Protein AF-W1YB79-F1 (afdb_monomer_lite)

pLDDT: mean 86.12, std 15.94, range [40.19, 98.5]

Sequence (66 aa):
NYSLIGNDTSSFACLISIVNLLINKEFNFEIILKDSLDINYKNKKYDFVLTNPPFGKKSGWDNIHI

Secondary structure (DSSP, 8-state):
---EEEEES-HHHHHHHHHHHHHTT--SEEEEES-TT-TT------S-----PPTT---GGGG---

Structure (mmCIF, N/CA/C/O backbone):
data_AF-W1YB79-F1
#
_entry.id   AF-W1YB79-F1
#
loop_
_atom_site.group_PDB
_atom_site.id
_atom_site.type_symbol
_atom_site.label_atom_id
_atom_site.label_alt_id
_atom_site.label_comp_id
_atom_site.label_asym_id
_atom_site.label_entity_id
_atom_site.label_seq_id
_atom_site.pdbx_PDB_ins_code
_atom_site.Cartn_x
_atom_site.Cartn_y
_atom_site.Cartn_z
_atom_site.occupancy
_atom_site.B_iso_or_equiv
_atom_site.auth_seq_id
_atom_site.auth_comp_id
_atom_site.auth_asym_id
_atom_site.auth_atom_id
_atom_site.pdbx_PDB_model_num
ATOM 1 N N . ASN A 1 1 ? -17.142 -6.681 9.107 1.00 82.56 1 ASN A N 1
ATOM 2 C CA . ASN A 1 1 ? -15.751 -6.358 9.478 1.00 82.56 1 ASN A CA 1
ATOM 3 C C . ASN A 1 1 ? -14.861 -6.758 8.323 1.00 82.56 1 ASN A C 1
ATOM 5 O O . ASN A 1 1 ? -14.896 -7.923 7.956 1.00 82.56 1 ASN A O 1
ATOM 9 N N . TYR A 1 2 ? -14.139 -5.810 7.733 1.00 93.56 2 TYR A N 1
ATOM 10 C CA . TYR A 1 2 ? -13.135 -6.056 6.694 1.00 93.56 2 TYR A CA 1
ATOM 11 C C . TYR A 1 2 ? -11.797 -5.470 7.152 1.00 93.56 2 TYR A C 1
ATOM 13 O O . TYR A 1 2 ? -11.768 -4.659 8.078 1.00 93.56 2 TYR A O 1
ATOM 21 N N . SER A 1 3 ? -10.706 -5.897 6.523 1.00 95.56 3 SER A N 1
ATOM 22 C CA . SER A 1 3 ? -9.378 -5.298 6.671 1.00 95.56 3 SER A CA 1
ATOM 23 C C . SER A 1 3 ? -8.892 -4.873 5.290 1.00 95.56 3 SER A C 1
ATOM 25 O O . SER A 1 3 ? -9.089 -5.610 4.322 1.00 95.56 3 SER A O 1
ATOM 27 N N . LEU A 1 4 ? -8.317 -3.677 5.187 1.00 97.06 4 LEU A N 1
ATOM 28 C CA . LEU A 1 4 ? -7.792 -3.144 3.931 1.00 97.06 4 LEU A CA 1
ATOM 29 C C . LEU A 1 4 ? -6.290 -3.373 3.857 1.00 97.06 4 LEU A C 1
ATOM 31 O O . LEU A 1 4 ? -5.558 -2.996 4.766 1.00 97.06 4 LEU A O 1
ATOM 35 N N . ILE A 1 5 ? -5.822 -3.948 2.754 1.00 95.50 5 ILE A N 1
ATOM 36 C CA . ILE A 1 5 ? -4.393 -4.132 2.503 1.00 95.50 5 ILE A CA 1
ATOM 37 C C . ILE A 1 5 ? -4.053 -3.443 1.189 1.00 95.50 5 ILE A C 1
ATOM 39 O O . ILE A 1 5 ? -4.637 -3.747 0.150 1.00 95.50 5 ILE A O 1
ATOM 43 N N . GLY A 1 6 ? -3.117 -2.501 1.248 1.00 95.25 6 GLY A N 1
ATOM 44 C CA . GLY A 1 6 ? -2.590 -1.782 0.095 1.00 95.25 6 GLY A CA 1
ATOM 45 C C . GLY A 1 6 ? -1.089 -1.995 -0.037 1.00 95.25 6 GLY A C 1
ATOM 46 O O . GLY A 1 6 ? -0.376 -2.092 0.960 1.00 95.25 6 GLY A O 1
ATOM 47 N N . ASN A 1 7 ? -0.601 -2.059 -1.272 1.00 94.62 7 ASN A N 1
ATOM 48 C CA . ASN A 1 7 ? 0.824 -2.142 -1.561 1.00 94.62 7 ASN A CA 1
ATOM 49 C C . ASN A 1 7 ? 1.173 -1.162 -2.681 1.00 94.62 7 ASN A C 1
ATOM 51 O O . ASN A 1 7 ? 0.494 -1.142 -3.707 1.00 94.62 7 ASN A O 1
ATOM 55 N N . ASP A 1 8 ? 2.222 -0.372 -2.488 1.00 95.12 8 ASP A N 1
ATOM 56 C CA . ASP A 1 8 ? 2.764 0.517 -3.512 1.00 95.12 8 ASP A CA 1
ATOM 57 C C . ASP A 1 8 ? 4.297 0.524 -3.440 1.00 95.12 8 ASP A C 1
ATOM 59 O O . ASP A 1 8 ? 4.897 0.284 -2.395 1.00 95.12 8 ASP A O 1
ATOM 63 N N . THR A 1 9 ? 4.947 0.815 -4.563 1.00 94.06 9 THR A N 1
ATOM 64 C CA . THR A 1 9 ? 6.407 0.985 -4.642 1.00 94.06 9 THR A CA 1
ATOM 65 C C . THR A 1 9 ? 6.869 2.398 -4.278 1.00 94.06 9 THR A C 1
ATOM 67 O O . THR A 1 9 ? 8.052 2.609 -4.019 1.00 94.06 9 THR A O 1
ATOM 70 N N . SER A 1 10 ? 5.960 3.376 -4.265 1.00 95.81 10 SER A N 1
ATOM 71 C CA . SER A 1 10 ? 6.238 4.778 -3.959 1.00 95.81 10 SER A CA 1
ATOM 72 C C . SER A 1 10 ? 5.955 5.091 -2.492 1.00 95.81 10 SER A C 1
ATOM 74 O O . SER A 1 10 ? 4.813 5.039 -2.035 1.00 95.81 10 SER A O 1
ATOM 76 N N . SER A 1 11 ? 6.987 5.512 -1.756 1.00 97.06 11 SER A N 1
ATOM 77 C CA . SER A 1 11 ? 6.856 5.930 -0.351 1.00 97.06 11 SER A CA 1
ATOM 78 C C . SER A 1 11 ? 5.890 7.103 -0.180 1.00 97.06 11 SER A C 1
ATOM 80 O O . SER A 1 11 ? 5.130 7.152 0.789 1.00 97.06 11 SER A O 1
ATOM 82 N N . PHE A 1 12 ? 5.871 8.021 -1.149 1.00 97.94 12 PHE A N 1
ATOM 83 C CA . PHE A 1 12 ? 4.936 9.139 -1.166 1.00 97.94 12 PHE A CA 1
ATOM 84 C C . PHE A 1 12 ? 3.490 8.664 -1.350 1.00 97.94 12 PHE A C 1
ATOM 86 O O . PHE A 1 12 ? 2.610 9.096 -0.608 1.00 97.94 12 PHE A O 1
ATOM 93 N N . ALA A 1 13 ? 3.239 7.730 -2.273 1.00 97.12 13 ALA A N 1
ATOM 94 C CA . ALA A 1 13 ? 1.902 7.175 -2.482 1.00 97.12 13 ALA A CA 1
ATOM 95 C C . ALA A 1 13 ? 1.393 6.423 -1.241 1.00 97.12 13 ALA A C 1
ATOM 97 O O . ALA A 1 13 ? 0.235 6.599 -0.849 1.00 97.12 13 ALA A O 1
ATOM 98 N N . CYS A 1 14 ? 2.262 5.658 -0.567 1.00 97.94 14 CYS A N 1
ATOM 99 C CA . CYS A 1 14 ? 1.927 5.008 0.701 1.00 97.94 14 CYS A CA 1
ATOM 100 C C . CYS A 1 14 ? 1.513 6.027 1.771 1.00 97.94 14 CYS A C 1
ATOM 102 O O . CYS A 1 14 ? 0.469 5.861 2.399 1.00 97.94 14 CYS A O 1
ATOM 104 N N . LEU A 1 15 ? 2.289 7.103 1.955 1.00 98.44 15 LEU A N 1
ATOM 105 C CA . LEU A 1 15 ? 1.984 8.143 2.940 1.00 98.44 15 LEU A CA 1
ATOM 106 C C . LEU A 1 15 ? 0.633 8.812 2.657 1.00 98.44 15 LEU A C 1
ATOM 108 O O . LEU A 1 15 ? -0.196 8.924 3.559 1.00 98.44 15 LEU A O 1
ATOM 112 N N . ILE A 1 16 ? 0.393 9.218 1.408 1.00 98.31 16 ILE A N 1
ATOM 113 C CA . ILE A 1 16 ? -0.874 9.841 1.003 1.00 98.31 16 ILE A CA 1
ATOM 114 C C . ILE A 1 16 ? -2.051 8.886 1.224 1.00 98.31 16 ILE A C 1
ATOM 116 O O . ILE A 1 16 ? -3.097 9.310 1.713 1.00 98.31 16 ILE A O 1
ATOM 120 N N . SER A 1 17 ? -1.874 7.595 0.942 1.00 97.88 17 SER A N 1
ATOM 121 C CA . SER A 1 17 ? -2.905 6.579 1.175 1.00 97.88 17 SER A CA 1
ATOM 122 C C . SER A 1 17 ? -3.241 6.432 2.659 1.00 97.88 17 SER A C 1
ATOM 124 O O . SER A 1 17 ? -4.418 6.421 3.011 1.00 97.88 17 SER A O 1
ATOM 126 N N . ILE A 1 18 ? -2.233 6.393 3.539 1.00 98.38 18 ILE A N 1
ATOM 127 C CA . ILE A 1 18 ? -2.428 6.348 4.998 1.00 98.38 18 ILE A CA 1
ATOM 128 C C . ILE A 1 18 ? -3.201 7.582 5.471 1.00 98.38 18 ILE A C 1
ATOM 130 O O . ILE A 1 18 ? -4.201 7.451 6.172 1.00 98.38 18 ILE A O 1
ATOM 134 N N . VAL A 1 19 ? -2.775 8.780 5.061 1.00 98.38 19 VAL A N 1
ATOM 135 C CA . VAL A 1 19 ? -3.446 10.037 5.426 1.00 98.38 19 VAL A CA 1
ATOM 136 C C . VAL A 1 19 ? -4.901 10.029 4.954 1.00 98.38 19 VAL A C 1
ATOM 138 O O . VAL A 1 19 ? -5.797 10.368 5.724 1.00 98.38 19 VAL A O 1
ATOM 141 N N . ASN A 1 20 ? -5.152 9.594 3.718 1.00 98.38 20 ASN A N 1
ATOM 142 C CA . ASN A 1 20 ? -6.497 9.511 3.159 1.00 98.38 20 ASN A CA 1
ATOM 143 C C . ASN A 1 20 ? -7.393 8.536 3.941 1.00 98.38 20 ASN A C 1
ATOM 145 O O . ASN A 1 20 ? -8.533 8.875 4.257 1.00 98.38 20 ASN A O 1
ATOM 149 N N . LEU A 1 21 ? -6.885 7.352 4.292 1.00 98.25 21 LEU A N 1
ATOM 150 C CA . LEU A 1 21 ? -7.622 6.372 5.097 1.00 98.25 21 LEU A CA 1
ATOM 151 C C . LEU A 1 21 ? -7.978 6.939 6.478 1.00 98.25 21 LEU A C 1
ATOM 153 O 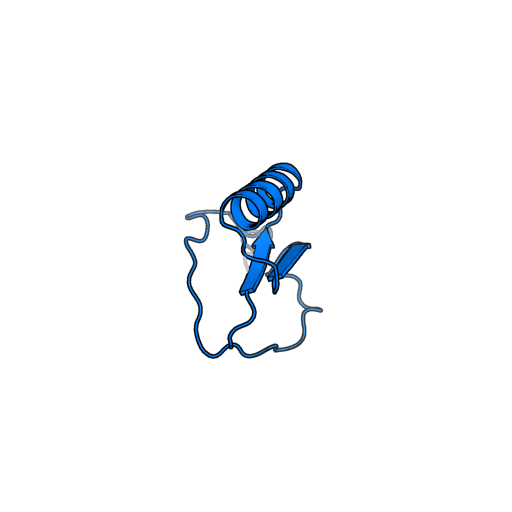O . LEU A 1 21 ? -9.131 6.856 6.898 1.00 98.25 21 LEU A O 1
ATOM 157 N N . LEU A 1 22 ? -7.030 7.612 7.137 1.00 98.25 22 LEU A N 1
ATOM 158 C CA . LEU A 1 22 ? -7.255 8.238 8.442 1.00 98.25 22 LEU A CA 1
ATOM 159 C C . LEU A 1 22 ? -8.290 9.372 8.389 1.00 98.25 22 LEU A C 1
ATOM 161 O O . LEU A 1 22 ? -9.154 9.444 9.262 1.00 98.25 22 LEU A O 1
ATOM 165 N N . ILE A 1 23 ? -8.249 10.233 7.364 1.00 98.50 23 ILE A N 1
ATOM 166 C CA . ILE A 1 23 ? -9.253 11.296 7.157 1.00 98.50 23 ILE A CA 1
ATOM 167 C C . ILE A 1 23 ? -10.655 10.693 6.997 1.00 98.50 23 ILE A C 1
ATOM 169 O O . ILE A 1 23 ? -11.622 11.223 7.545 1.00 98.50 23 ILE A O 1
ATOM 173 N N . ASN A 1 24 ? -10.758 9.556 6.306 1.00 98.06 24 ASN A N 1
ATOM 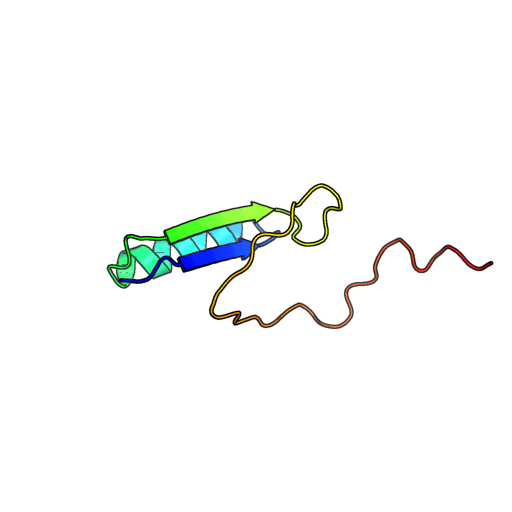174 C CA . ASN A 1 24 ? -12.012 8.825 6.120 1.00 98.06 24 ASN A CA 1
ATOM 175 C C . ASN A 1 24 ? -12.392 7.930 7.314 1.00 98.06 24 ASN A C 1
ATOM 177 O O . ASN A 1 24 ? -13.397 7.230 7.245 1.00 98.06 24 ASN A O 1
ATOM 181 N N . LYS A 1 25 ? -11.650 7.994 8.430 1.00 97.00 25 LYS A N 1
ATOM 182 C CA . LYS A 1 25 ? -11.884 7.205 9.653 1.00 97.00 25 LYS A CA 1
ATOM 183 C C . LYS A 1 25 ? -11.813 5.686 9.433 1.00 97.00 25 LYS A C 1
ATOM 185 O O . LYS A 1 25 ? -12.432 4.923 10.173 1.00 97.00 25 LYS A O 1
ATOM 190 N N . GLU A 1 26 ? -11.033 5.246 8.450 1.00 97.31 26 GLU A N 1
ATOM 191 C CA . GLU A 1 26 ? -10.644 3.846 8.300 1.00 97.31 26 GLU A CA 1
ATOM 192 C C . GLU A 1 26 ? -9.465 3.564 9.233 1.00 97.31 26 GLU A C 1
ATOM 194 O O . GLU A 1 26 ? -8.444 4.245 9.163 1.00 97.31 26 GLU A O 1
ATOM 199 N N . PHE A 1 27 ? -9.589 2.563 10.109 1.00 95.44 27 PHE A N 1
ATOM 200 C CA . PHE A 1 27 ? -8.551 2.240 11.105 1.00 95.44 27 PHE A CA 1
ATOM 201 C C . PHE A 1 27 ? -8.043 0.796 11.030 1.00 95.44 27 PHE A C 1
ATOM 203 O O . PHE A 1 27 ? -7.014 0.481 11.621 1.00 95.44 27 PHE A O 1
ATOM 210 N N . ASN A 1 28 ? -8.739 -0.087 10.306 1.00 97.44 28 ASN A N 1
ATOM 211 C CA . ASN A 1 28 ? -8.316 -1.473 10.106 1.00 97.44 28 ASN A CA 1
ATOM 212 C C . ASN A 1 28 ? -7.647 -1.636 8.736 1.00 97.44 28 ASN A C 1
ATOM 214 O O . ASN A 1 28 ? -8.232 -2.211 7.812 1.00 97.44 28 ASN A O 1
ATOM 218 N N . PHE A 1 29 ? -6.440 -1.088 8.598 1.00 97.38 29 PHE A N 1
ATOM 219 C CA . PHE A 1 29 ? -5.689 -1.133 7.349 1.00 97.38 29 PHE A CA 1
ATOM 220 C C . PHE A 1 29 ? -4.199 -1.436 7.549 1.00 97.38 29 PHE A C 1
ATOM 222 O O . PHE A 1 29 ? -3.615 -1.131 8.587 1.00 97.38 29 PHE A O 1
ATOM 229 N N . GLU A 1 30 ? -3.573 -1.974 6.506 1.00 96.75 30 GLU A N 1
ATOM 230 C CA . GLU A 1 30 ? -2.127 -2.134 6.358 1.00 96.75 30 GLU A CA 1
ATOM 231 C C . GLU A 1 30 ? -1.710 -1.569 4.990 1.00 96.75 30 GLU A C 1
ATOM 233 O O . GLU A 1 30 ? -2.194 -2.023 3.952 1.00 96.75 30 GLU A O 1
ATOM 238 N N . ILE A 1 31 ? -0.820 -0.572 4.973 1.00 97.06 31 ILE A N 1
ATOM 239 C CA . ILE A 1 31 ? -0.216 -0.043 3.741 1.00 97.06 31 ILE A CA 1
ATOM 240 C C . ILE A 1 31 ? 1.262 -0.413 3.733 1.00 97.06 31 ILE A C 1
ATOM 242 O O . ILE A 1 31 ? 2.017 -0.020 4.621 1.00 97.06 31 ILE A O 1
ATOM 246 N N . ILE A 1 32 ? 1.668 -1.170 2.721 1.00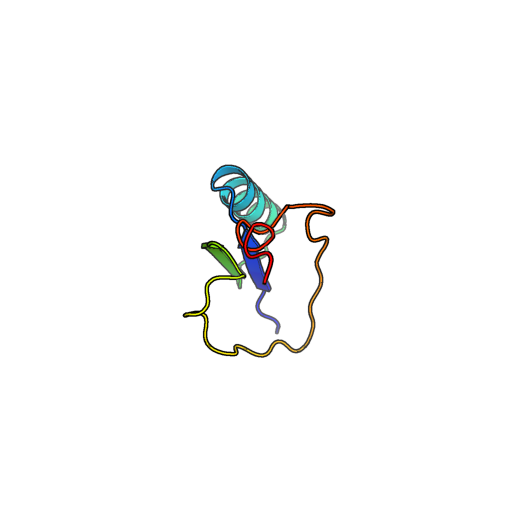 94.69 32 ILE A N 1
ATOM 247 C CA . ILE A 1 32 ? 3.004 -1.744 2.594 1.00 94.69 32 ILE A CA 1
ATOM 248 C C . ILE A 1 32 ? 3.754 -0.991 1.490 1.00 94.69 32 ILE A C 1
ATOM 250 O O . ILE A 1 32 ? 3.239 -0.830 0.387 1.00 94.69 32 ILE A O 1
ATOM 254 N N . LEU A 1 33 ? 4.974 -0.537 1.784 1.00 94.88 33 LEU A N 1
ATOM 255 C CA . LEU A 1 33 ? 5.898 -0.005 0.781 1.00 94.88 33 LEU A CA 1
ATOM 256 C C . LEU A 1 33 ? 6.742 -1.156 0.232 1.00 94.88 33 LEU A C 1
ATOM 258 O O . LEU A 1 33 ? 7.715 -1.566 0.871 1.00 94.88 33 LEU A O 1
ATOM 262 N N . LYS A 1 34 ? 6.358 -1.723 -0.912 1.00 90.50 34 LYS A N 1
ATOM 263 C CA . LYS A 1 34 ? 7.036 -2.891 -1.480 1.00 90.50 34 LYS A CA 1
ATOM 264 C C . LYS A 1 34 ? 6.767 -3.063 -2.983 1.00 90.50 34 LYS A C 1
ATOM 266 O O . LYS A 1 34 ? 5.712 -2.718 -3.504 1.00 90.50 34 LYS A O 1
ATOM 271 N N . ASP A 1 35 ? 7.711 -3.692 -3.687 1.00 89.44 35 ASP A N 1
ATOM 272 C CA . ASP A 1 35 ? 7.430 -4.277 -5.002 1.00 89.44 35 ASP A CA 1
ATOM 273 C C . ASP A 1 35 ? 6.571 -5.545 -4.863 1.00 89.44 35 ASP A C 1
ATOM 275 O O . ASP A 1 35 ? 7.005 -6.563 -4.316 1.00 89.44 35 ASP A O 1
ATOM 279 N N . SER A 1 36 ? 5.329 -5.471 -5.347 1.00 87.75 36 SER A N 1
ATOM 280 C CA . SER A 1 36 ? 4.368 -6.582 -5.309 1.00 87.75 36 SER A CA 1
ATOM 281 C C . SER A 1 36 ? 4.769 -7.772 -6.188 1.00 87.75 36 SER A C 1
ATOM 283 O O . SER A 1 36 ? 4.207 -8.849 -6.013 1.00 87.75 36 SER A O 1
ATOM 285 N N . LEU A 1 37 ? 5.716 -7.599 -7.118 1.00 86.75 37 LEU A N 1
ATOM 286 C CA . LEU A 1 37 ? 6.213 -8.655 -8.008 1.00 86.75 37 LEU A CA 1
ATOM 287 C C . LEU A 1 37 ? 7.444 -9.392 -7.450 1.00 86.75 37 LEU A C 1
ATOM 289 O O . LEU A 1 37 ? 7.953 -10.305 -8.096 1.00 86.75 37 LEU A O 1
ATOM 293 N N . ASP A 1 38 ? 7.934 -9.020 -6.262 1.00 84.00 38 ASP A N 1
ATOM 294 C CA . ASP A 1 38 ? 9.044 -9.712 -5.602 1.00 84.00 38 ASP A CA 1
ATOM 295 C C . ASP A 1 38 ? 8.697 -11.190 -5.327 1.00 84.00 38 ASP A C 1
ATOM 297 O O . ASP A 1 38 ? 7.737 -11.511 -4.623 1.00 84.00 38 ASP A O 1
ATOM 301 N N . ILE A 1 39 ? 9.536 -12.082 -5.861 1.00 69.38 39 ILE A N 1
ATOM 302 C CA . ILE A 1 39 ? 9.384 -13.547 -5.905 1.00 69.38 39 ILE A CA 1
ATOM 303 C C . ILE A 1 39 ? 9.266 -14.160 -4.496 1.00 69.38 39 ILE A C 1
ATOM 305 O O . ILE A 1 39 ? 8.698 -15.236 -4.316 1.00 69.38 39 ILE A O 1
ATOM 309 N N . ASN A 1 40 ? 9.766 -13.466 -3.469 1.00 72.50 40 ASN A N 1
ATOM 310 C CA . ASN A 1 40 ? 9.688 -13.913 -2.077 1.00 72.50 40 ASN A CA 1
ATOM 311 C C . ASN A 1 40 ? 8.330 -13.639 -1.410 1.00 72.50 40 ASN A C 1
ATOM 313 O O . ASN A 1 40 ? 8.129 -14.002 -0.244 1.00 72.50 40 ASN A O 1
ATOM 317 N N . TYR A 1 41 ? 7.391 -12.978 -2.093 1.00 67.12 41 TYR A N 1
ATOM 318 C CA . TYR A 1 41 ? 6.070 -12.720 -1.537 1.00 67.12 41 TYR A CA 1
ATOM 319 C C . TYR A 1 41 ? 5.200 -13.979 -1.616 1.00 67.12 41 TYR A C 1
ATOM 321 O O . TYR A 1 41 ? 4.720 -14.386 -2.671 1.00 67.12 41 TYR A O 1
ATOM 329 N N . LYS A 1 42 ? 5.006 -14.621 -0.460 1.00 65.38 42 LYS A N 1
ATOM 330 C CA . LYS A 1 42 ? 4.143 -15.799 -0.328 1.00 65.38 42 LYS A CA 1
ATOM 331 C C . LYS A 1 42 ? 2.699 -15.461 -0.713 1.00 65.38 42 LYS A C 1
ATOM 333 O O . LYS A 1 42 ? 2.213 -14.378 -0.399 1.00 65.38 42 LYS A O 1
ATOM 338 N N . ASN A 1 43 ? 2.015 -16.440 -1.310 1.00 67.00 43 ASN A N 1
ATOM 339 C CA . ASN A 1 43 ? 0.606 -16.414 -1.720 1.00 67.00 43 ASN A CA 1
ATOM 340 C C . ASN A 1 43 ? -0.354 -16.042 -0.569 1.00 67.00 43 ASN A C 1
ATOM 342 O O . ASN A 1 43 ? -0.990 -16.917 0.023 1.00 67.00 43 ASN A O 1
ATOM 346 N N . LYS A 1 44 ? -0.493 -14.750 -0.252 1.00 81.75 44 LYS A N 1
ATOM 347 C CA . LYS A 1 44 ? -1.640 -14.241 0.505 1.00 81.75 44 LYS A CA 1
ATOM 348 C C . LYS A 1 44 ? -2.842 -14.197 -0.438 1.00 81.75 44 LYS A C 1
ATOM 350 O O . LYS A 1 44 ? -2.739 -13.695 -1.555 1.00 81.75 44 LYS A O 1
ATOM 355 N N . LYS A 1 45 ? -3.966 -14.757 0.004 1.00 90.00 45 LYS A N 1
ATOM 356 C CA . LYS A 1 45 ? -5.244 -14.695 -0.710 1.00 90.00 45 LYS A CA 1
ATOM 357 C C . LYS A 1 45 ? -6.118 -13.627 -0.068 1.00 90.00 45 LYS A C 1
ATOM 359 O O . LYS A 1 45 ? -6.113 -13.493 1.153 1.00 90.00 45 LYS A O 1
ATOM 364 N N . TYR A 1 46 ? -6.858 -12.910 -0.900 1.00 92.19 46 TYR A N 1
ATOM 365 C CA . TYR A 1 46 ? -7.807 -11.882 -0.491 1.00 92.19 46 TYR A CA 1
ATOM 366 C C . TYR A 1 46 ? -9.175 -12.208 -1.085 1.00 92.19 46 TYR A C 1
ATOM 368 O O . TYR A 1 46 ? -9.240 -12.774 -2.177 1.00 92.19 46 TYR A O 1
ATOM 376 N N . ASP A 1 47 ? -10.247 -11.849 -0.379 1.00 96.94 47 ASP A N 1
ATOM 377 C CA . ASP A 1 47 ? -11.621 -12.070 -0.852 1.00 96.94 47 ASP A CA 1
ATOM 378 C C . ASP A 1 47 ? -11.948 -11.187 -2.063 1.00 96.94 47 ASP A C 1
ATOM 380 O O . ASP A 1 47 ? -12.607 -11.620 -3.007 1.00 96.94 47 ASP A O 1
ATOM 384 N N . PHE A 1 48 ? -11.432 -9.954 -2.055 1.00 96.69 48 PHE A N 1
ATOM 385 C CA . PHE A 1 48 ? -11.592 -8.977 -3.125 1.00 96.69 48 PHE A CA 1
ATOM 386 C C . PHE A 1 48 ? -10.253 -8.315 -3.438 1.00 96.69 48 PHE A C 1
ATOM 388 O O . PHE A 1 48 ? -9.487 -7.979 -2.534 1.00 96.69 48 PHE A O 1
ATOM 395 N N . VAL A 1 49 ? -9.986 -8.102 -4.728 1.00 94.88 49 VAL A N 1
ATOM 396 C CA . VAL A 1 49 ? -8.798 -7.393 -5.212 1.00 94.88 49 VAL A CA 1
ATOM 397 C C . VAL A 1 49 ? -9.248 -6.275 -6.141 1.00 94.88 49 VAL A C 1
ATOM 399 O O . VAL A 1 49 ? -9.916 -6.522 -7.143 1.00 94.88 49 VAL A O 1
ATOM 402 N N . LEU A 1 50 ? -8.870 -5.045 -5.802 1.00 96.12 50 LEU A N 1
ATOM 403 C CA . LEU A 1 50 ? -9.114 -3.844 -6.596 1.00 96.12 50 LEU A CA 1
ATOM 404 C C . LEU A 1 50 ? -7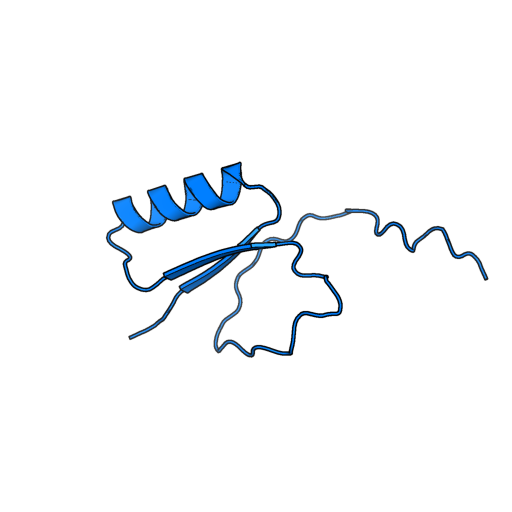.762 -3.199 -6.884 1.00 96.12 50 LEU A C 1
ATOM 406 O O . LEU A 1 50 ? -6.990 -2.940 -5.963 1.00 96.12 50 LEU A O 1
ATOM 410 N N . THR A 1 51 ? -7.448 -2.968 -8.155 1.00 94.62 51 THR A N 1
ATOM 411 C CA . THR A 1 51 ? -6.164 -2.386 -8.548 1.00 94.62 51 THR A CA 1
ATOM 412 C C . THR A 1 51 ? -6.271 -1.663 -9.884 1.00 94.62 51 THR A C 1
ATOM 414 O O . THR A 1 51 ? -7.111 -1.997 -10.719 1.00 94.62 51 THR A O 1
ATOM 417 N N . ASN A 1 52 ? -5.402 -0.677 -10.076 1.00 93.75 52 ASN A N 1
ATOM 418 C CA . ASN A 1 52 ? -5.123 -0.057 -11.364 1.00 93.75 52 ASN A CA 1
ATOM 419 C C . ASN A 1 52 ? -3.602 -0.109 -11.584 1.00 93.75 52 ASN A C 1
ATOM 421 O O . ASN A 1 52 ? -2.912 0.876 -11.306 1.00 93.75 52 ASN A O 1
ATOM 425 N N . PRO A 1 53 ? -3.052 -1.278 -11.959 1.00 90.75 53 PRO A N 1
ATOM 426 C CA . PRO A 1 53 ? -1.615 -1.440 -12.096 1.00 90.75 53 PRO A CA 1
ATOM 427 C C . PRO A 1 53 ? -1.091 -0.549 -13.232 1.00 90.75 53 PRO A C 1
ATOM 429 O O . PRO A 1 53 ? -1.800 -0.316 -14.213 1.00 90.75 53 PRO A O 1
ATOM 432 N N . PRO A 1 54 ? 0.153 -0.053 -13.144 1.00 88.75 54 PRO A N 1
ATOM 433 C CA . PRO A 1 54 ? 0.728 0.761 -14.205 1.00 88.75 54 PRO A CA 1
ATOM 434 C C . PRO A 1 54 ? 0.831 -0.043 -15.507 1.00 88.75 54 PRO A C 1
ATOM 436 O O . PRO A 1 54 ? 1.434 -1.117 -15.542 1.00 88.75 54 PRO A O 1
ATOM 439 N N . PHE A 1 55 ? 0.289 0.497 -16.598 1.00 87.38 55 PHE A N 1
ATOM 440 C CA . PHE A 1 55 ? 0.463 -0.082 -17.928 1.00 87.38 55 PHE A CA 1
ATOM 441 C C . PHE A 1 55 ? 1.888 0.163 -18.448 1.00 87.38 55 PHE A C 1
ATOM 443 O O . PHE A 1 55 ? 2.439 1.250 -18.286 1.00 87.38 55 PHE A O 1
ATOM 450 N N . GLY A 1 56 ? 2.485 -0.837 -19.107 1.00 76.88 56 GLY A N 1
ATOM 451 C CA . GLY A 1 56 ? 3.727 -0.662 -19.874 1.00 76.88 56 GLY A CA 1
ATOM 452 C C . GLY A 1 56 ? 5.021 -0.534 -19.060 1.00 76.88 56 GLY A C 1
ATOM 453 O O . GLY A 1 56 ? 6.047 -0.142 -19.618 1.00 76.88 56 GLY A O 1
ATOM 454 N N . LYS A 1 57 ? 5.024 -0.871 -17.764 1.00 68.38 57 LYS A N 1
ATOM 455 C CA . LYS A 1 57 ? 6.273 -0.962 -16.993 1.00 68.38 57 LYS A CA 1
ATOM 456 C C . LYS A 1 57 ? 7.087 -2.154 -17.514 1.00 68.38 57 LYS A C 1
ATOM 458 O O . LYS A 1 57 ? 6.762 -3.294 -17.199 1.00 68.38 57 LYS A O 1
ATOM 463 N N . LYS A 1 58 ? 8.125 -1.889 -18.320 1.00 60.34 58 LYS A N 1
ATOM 464 C CA . LYS A 1 58 ? 9.063 -2.917 -18.801 1.00 60.34 58 LYS A CA 1
ATOM 465 C C . LYS A 1 58 ? 9.669 -3.644 -17.601 1.00 60.34 58 LYS A C 1
ATOM 467 O O . LYS A 1 58 ? 10.388 -3.033 -16.807 1.00 60.34 58 LYS A O 1
ATOM 472 N N . SER A 1 59 ? 9.398 -4.938 -17.470 1.00 62.09 59 SER A N 1
ATOM 473 C CA . SER A 1 59 ? 10.216 -5.804 -16.633 1.00 62.09 59 SER A CA 1
ATOM 474 C C . SER A 1 59 ? 11.625 -5.809 -17.215 1.00 62.09 59 SER A C 1
ATOM 476 O O . SER A 1 59 ? 11.804 -6.018 -18.410 1.00 62.09 59 SER A O 1
ATOM 478 N N . GLY A 1 60 ? 12.657 -5.625 -16.391 1.00 54.12 60 GLY A N 1
ATOM 479 C CA . GLY A 1 60 ? 14.051 -5.769 -16.840 1.00 54.12 60 GLY A CA 1
ATOM 480 C C . GLY A 1 60 ? 14.399 -7.171 -17.378 1.00 54.12 60 GLY A C 1
ATOM 481 O O . GLY A 1 60 ? 15.536 -7.405 -17.772 1.00 54.12 60 GLY A O 1
ATOM 482 N N . TRP A 1 61 ? 13.438 -8.102 -17.382 1.00 53.22 61 TRP A N 1
ATOM 483 C CA . TRP A 1 61 ? 13.529 -9.454 -17.934 1.00 53.22 61 TRP A CA 1
ATOM 484 C C . TRP A 1 61 ? 13.312 -9.520 -19.449 1.00 53.22 61 TRP A C 1
ATOM 486 O O . TRP A 1 61 ? 13.676 -10.519 -20.062 1.00 53.22 61 TRP A O 1
ATOM 496 N N . ASP A 1 62 ? 12.823 -8.448 -20.075 1.00 53.97 62 ASP A N 1
ATOM 497 C CA . ASP A 1 62 ? 12.592 -8.392 -21.527 1.00 53.97 62 ASP A CA 1
ATOM 498 C C .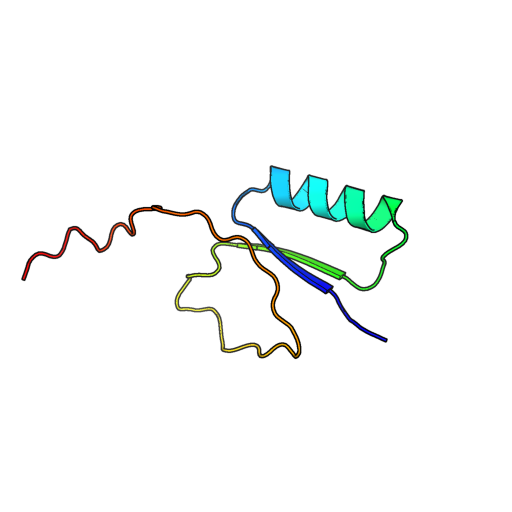 ASP A 1 62 ? 13.903 -8.386 -22.347 1.00 53.97 62 ASP A C 1
ATOM 500 O O . ASP A 1 62 ? 13.867 -8.374 -23.573 1.00 53.97 62 ASP A O 1
ATOM 504 N N . ASN A 1 63 ? 15.066 -8.391 -21.682 1.00 49.66 63 ASN A N 1
ATOM 505 C CA . ASN A 1 63 ? 16.390 -8.467 -22.306 1.00 49.66 63 ASN A CA 1
ATOM 506 C C . ASN A 1 63 ? 16.943 -9.902 -22.423 1.00 49.66 63 ASN A C 1
ATOM 508 O O . ASN A 1 63 ? 18.071 -10.069 -22.885 1.00 49.66 63 ASN A O 1
ATOM 512 N N . ILE A 1 64 ? 16.201 -10.939 -22.017 1.00 54.88 64 ILE A N 1
ATOM 513 C CA . ILE A 1 64 ? 16.598 -12.333 -22.268 1.00 54.88 64 ILE A CA 1
ATOM 514 C C . ILE A 1 64 ? 15.970 -12.773 -23.594 1.00 54.88 64 ILE A C 1
ATOM 516 O O . ILE A 1 64 ? 14.933 -13.431 -23.634 1.00 54.88 64 ILE A O 1
ATOM 520 N N . HIS A 1 65 ? 16.603 -12.369 -24.694 1.00 46.66 65 HIS A N 1
ATOM 521 C CA . HIS A 1 65 ? 16.415 -13.026 -25.983 1.00 46.66 65 HIS A CA 1
ATOM 522 C C . HIS A 1 65 ? 17.139 -14.380 -25.921 1.00 46.66 65 HIS A C 1
ATOM 524 O O . HIS A 1 65 ? 18.370 -14.410 -25.886 1.00 46.66 65 HIS A O 1
ATOM 530 N N . ILE A 1 66 ? 16.375 -15.474 -25.832 1.00 40.19 66 ILE A N 1
ATOM 531 C CA . ILE A 1 66 ? 16.843 -16.827 -26.181 1.00 40.19 66 ILE A CA 1
ATOM 532 C C . ILE A 1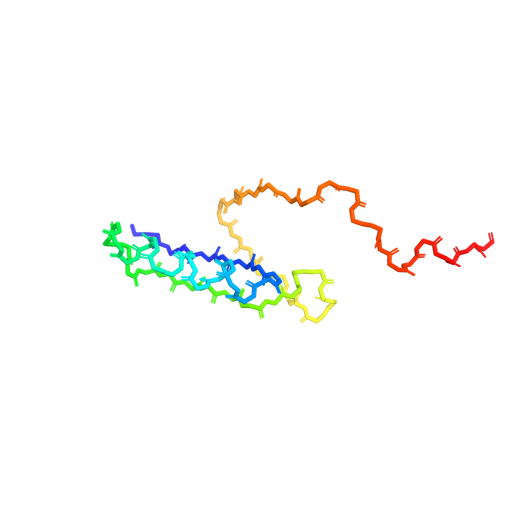 66 ? 16.848 -16.941 -27.704 1.00 40.19 66 ILE A C 1
ATOM 534 O O . ILE A 1 66 ? 15.863 -16.464 -28.314 1.00 40.19 66 ILE A O 1
#

InterPro domains:
  IPR002052 DNA methylase, N-6 adenine-specific, conserved site [PS00092] (49-55)
  IPR003356 DNA methylase, adenine-specific [PF02384] (3-63)
  IPR029063 S-adenosyl-L-methionine-dependent methyltransferase superfamily [G3DSA:3.40.50.150] (1-65)
  IPR029063 S-adenosyl-L-methionine-dependent methyltransferase superfamily [SSF53335] (3-63)

Organism: NCBI:txid408170

Foldseek 3Di:
DDAEEAEDQDPVVLVVVVVVCVVVVNDRYDYYNDDPPPPPDPDDDDPDDDDDDDPPPDDPVVPPDD

Radius of gyration: 14.86 Å; chains: 1; bounding box: 33×28×37 Å